Protein AF-A0A7X9C4T9-F1 (afdb_monomer_lite)

Foldseek 3Di:
DPDLPDDAQWWKWKWAQDPLLWIDIWIWGFHDDDPFWTWTDTDPDPDIDIDTPPDAQGMFMFTDPPDQKDGPCRAVVHDIDSQNARAIERDDLVVVLVCSVPGRSRPSHDRLQRYWYCDPDNVQTDRSCLVDDDPRPVSVVNVVVVD

Sequence (147 aa):
MSVIDIQPKDKLTIFSINGIAATSKDEITVEKIEESRIIFKRGRKRALYSMPFPFTNDRLVFKGHNIILKTDFEHFGNTFCGNACYNLGGLPASEMRIFIDTKNINKNFDKYAHILCMTNDIDKPEILYPELTSHHAVIDRIKRREY

Secondary structure (DSSP, 8-state):
-------TT-EEEEEEE-TTS-EEEEEEEEEEEETTEEEEEETT---EEEEESSPPTT-EEEESSS-S-EEHHHHHSS----SSSEEEESS-HHHHHHHHHHH---TT---GGGEEE--SSTT-PEES-TTS----HHHHHHHTT--

pLDDT: mean 91.8, std 9.45, range [40.19, 98.12]

Radius of gyration: 15.61 Å; chains: 1; bounding box: 33×34×42 Å

Structure (mmCIF, N/CA/C/O backbone):
data_AF-A0A7X9C4T9-F1
#
_entry.id   AF-A0A7X9C4T9-F1
#
loop_
_atom_site.group_PDB
_atom_site.id
_atom_site.type_symbol
_atom_site.label_atom_id
_atom_site.label_alt_id
_atom_site.label_comp_id
_atom_site.label_asym_id
_atom_site.label_entity_id
_atom_site.label_seq_id
_atom_site.pdbx_PDB_ins_code
_atom_site.Cartn_x
_atom_site.Cartn_y
_atom_site.Cartn_z
_atom_site.occupancy
_atom_site.B_iso_or_equiv
_atom_site.auth_seq_id
_atom_site.auth_comp_id
_atom_site.auth_asym_id
_atom_site.auth_atom_id
_atom_site.pdbx_PDB_model_num
ATOM 1 N N . MET A 1 1 ? -7.783 -18.801 11.214 1.00 40.19 1 MET A N 1
ATOM 2 C CA . MET A 1 1 ? -7.888 -17.346 10.974 1.00 40.19 1 MET A CA 1
ATOM 3 C C . MET A 1 1 ? -6.757 -16.680 11.736 1.00 40.19 1 MET A C 1
ATOM 5 O O . MET A 1 1 ? -6.784 -16.703 12.959 1.00 40.19 1 MET A O 1
ATOM 9 N N . SER A 1 2 ? -5.714 -16.199 11.057 1.00 42.28 2 SER A N 1
ATOM 10 C CA . SER A 1 2 ? -4.655 -15.439 11.729 1.00 42.28 2 SER A CA 1
ATOM 11 C C . SER A 1 2 ? -5.239 -14.098 12.165 1.00 42.28 2 SER A C 1
ATOM 13 O O . SER A 1 2 ? -5.610 -13.285 11.319 1.00 42.28 2 SER A O 1
ATOM 15 N N . VAL A 1 3 ? -5.377 -13.900 13.472 1.00 54.62 3 VAL A N 1
ATOM 16 C CA . VAL A 1 3 ? -5.882 -12.655 14.051 1.00 54.62 3 VAL A CA 1
ATOM 17 C C . VAL A 1 3 ? -4.857 -11.566 13.750 1.00 54.62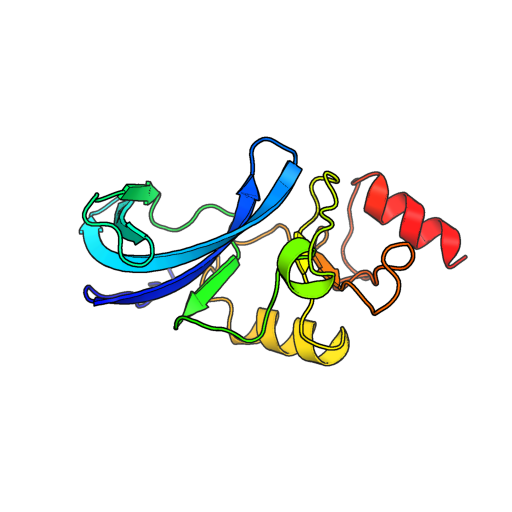 3 VAL A C 1
ATOM 19 O O . VAL A 1 3 ? -3.718 -11.639 14.207 1.00 54.62 3 VAL A O 1
ATOM 22 N N . 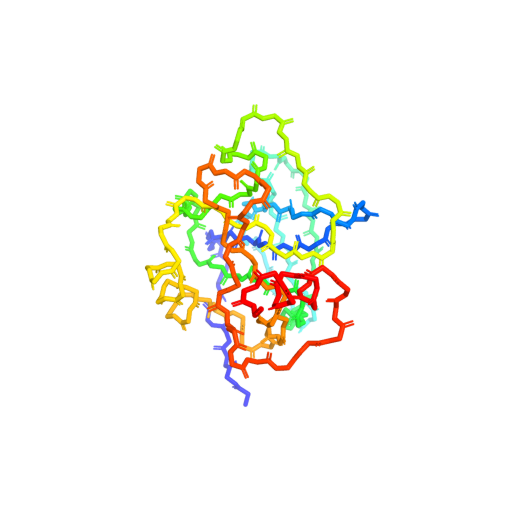ILE A 1 4 ? -5.231 -10.585 12.928 1.00 70.44 4 ILE A N 1
ATOM 23 C CA . ILE A 1 4 ? -4.430 -9.371 12.778 1.00 70.44 4 ILE A CA 1
ATOM 24 C C . ILE A 1 4 ? -4.547 -8.637 14.119 1.00 70.44 4 ILE A C 1
ATOM 26 O O . ILE A 1 4 ? -5.622 -8.139 14.446 1.00 70.44 4 ILE A O 1
ATOM 30 N N . ASP A 1 5 ? -3.469 -8.622 14.906 1.00 82.69 5 ASP A N 1
ATOM 31 C CA . ASP A 1 5 ? -3.424 -7.962 16.216 1.00 82.69 5 ASP A CA 1
ATOM 32 C C . ASP A 1 5 ? -3.428 -6.440 16.028 1.00 82.69 5 ASP A C 1
ATOM 34 O O . ASP A 1 5 ? -2.387 -5.797 15.872 1.00 82.69 5 ASP A O 1
ATOM 38 N N . ILE A 1 6 ? -4.627 -5.870 15.937 1.00 90.44 6 ILE A N 1
ATOM 39 C CA . ILE A 1 6 ? -4.888 -4.432 15.923 1.00 90.44 6 ILE A CA 1
ATOM 40 C C . ILE A 1 6 ? -5.781 -4.119 17.110 1.00 90.44 6 ILE A C 1
ATOM 42 O O . ILE A 1 6 ? -6.719 -4.855 17.409 1.00 90.44 6 ILE A O 1
ATOM 46 N N . GLN A 1 7 ? -5.494 -3.004 17.764 1.00 93.56 7 GLN A N 1
ATOM 47 C CA . GLN A 1 7 ? -6.194 -2.530 18.943 1.00 93.56 7 GLN A CA 1
ATOM 48 C C . GLN A 1 7 ? -6.576 -1.054 18.772 1.00 93.56 7 GLN A C 1
ATOM 50 O O . GLN A 1 7 ? -5.949 -0.320 17.999 1.00 93.56 7 GLN A O 1
ATOM 55 N N . PRO A 1 8 ? -7.609 -0.571 19.482 1.00 94.88 8 PRO A N 1
ATOM 56 C CA . PRO A 1 8 ? -7.868 0.858 19.583 1.00 94.88 8 PRO A CA 1
ATOM 57 C C . PRO A 1 8 ? -6.606 1.635 19.985 1.00 94.88 8 PRO A C 1
ATOM 59 O O . PRO A 1 8 ? -5.828 1.186 20.821 1.00 94.88 8 PRO A O 1
ATOM 62 N N . LYS A 1 9 ? -6.450 2.834 19.422 1.00 94.81 9 LYS A N 1
ATOM 63 C CA . LYS A 1 9 ? -5.284 3.734 19.501 1.00 94.81 9 LYS A CA 1
ATOM 64 C C . LYS A 1 9 ? -4.063 3.311 18.686 1.00 94.81 9 LYS A C 1
ATOM 66 O O . LYS A 1 9 ? -3.119 4.102 18.604 1.00 94.81 9 LYS A O 1
ATOM 71 N N . ASP A 1 10 ? -4.084 2.150 18.035 1.00 96.12 10 ASP A N 1
ATOM 72 C CA . ASP A 1 10 ? -3.022 1.796 17.102 1.00 96.12 10 ASP A CA 1
ATOM 73 C C . ASP A 1 10 ? -2.919 2.804 15.964 1.00 96.12 10 ASP A C 1
ATOM 75 O O . ASP A 1 10 ? -3.913 3.267 15.397 1.00 96.12 10 ASP A O 1
ATOM 79 N N . LYS A 1 11 ? -1.676 3.106 15.604 1.00 97.19 11 LYS A N 1
ATOM 80 C CA . LYS A 1 11 ? -1.328 3.893 14.427 1.00 97.19 11 LYS A CA 1
ATOM 81 C C . LYS A 1 11 ? -1.026 2.944 13.286 1.00 97.19 11 LYS A C 1
ATOM 83 O O . LYS A 1 11 ? -0.243 2.014 13.477 1.00 97.19 11 LYS A O 1
ATOM 88 N N . LEU A 1 12 ? -1.621 3.185 12.125 1.00 97.25 12 LEU A N 1
ATOM 89 C CA . LEU A 1 12 ? -1.393 2.394 10.923 1.00 97.25 12 LEU A CA 1
ATOM 90 C C . LEU A 1 12 ? -1.086 3.309 9.735 1.00 97.25 12 LEU A C 1
ATOM 92 O O . LEU A 1 12 ? -1.677 4.386 9.612 1.00 97.25 12 LEU A O 1
ATOM 96 N N . THR A 1 13 ? -0.222 2.841 8.840 1.00 97.69 13 THR A N 1
ATOM 97 C CA . THR A 1 13 ? -0.048 3.397 7.496 1.00 97.69 13 THR A CA 1
ATOM 98 C C . THR A 1 13 ? -0.570 2.393 6.478 1.00 97.69 13 THR A C 1
ATOM 100 O O . THR A 1 13 ? -0.225 1.212 6.526 1.00 97.69 13 THR A O 1
ATOM 103 N N . ILE A 1 14 ? -1.406 2.864 5.557 1.00 97.19 14 ILE A N 1
ATOM 104 C CA . ILE A 1 14 ? -2.082 2.045 4.554 1.00 97.19 14 ILE A CA 1
ATOM 105 C C . ILE A 1 14 ? -1.718 2.555 3.166 1.00 97.19 14 ILE A C 1
ATOM 107 O O . ILE A 1 14 ? -1.863 3.748 2.903 1.00 97.19 14 ILE A O 1
ATOM 111 N N . PHE A 1 15 ? -1.292 1.651 2.283 1.00 98.06 15 PHE A N 1
ATOM 112 C CA . PHE A 1 15 ? -1.180 1.928 0.852 1.00 98.06 15 PHE A CA 1
ATOM 113 C C . PHE A 1 15 ? -2.266 1.192 0.078 1.00 98.06 15 PHE A C 1
ATOM 115 O O . PHE A 1 15 ? -2.526 0.011 0.314 1.00 98.06 15 PHE A O 1
ATOM 122 N N . SER A 1 16 ? -2.876 1.894 -0.869 1.00 97.19 16 SER A N 1
ATOM 123 C CA . SER A 1 16 ? -3.927 1.385 -1.754 1.00 97.19 16 SER A CA 1
ATOM 124 C C . SER A 1 16 ? -3.849 2.070 -3.114 1.00 97.19 16 SER A C 1
ATOM 126 O O . SER A 1 16 ? -3.187 3.098 -3.252 1.00 97.19 16 SER A O 1
ATOM 128 N N . ILE A 1 17 ? -4.566 1.536 -4.101 1.00 96.88 17 ILE A N 1
ATOM 129 C CA . ILE A 1 17 ? -4.801 2.224 -5.373 1.00 96.88 17 ILE A CA 1
ATOM 130 C C . ILE A 1 17 ? -6.109 3.009 -5.270 1.00 96.88 17 ILE A C 1
ATOM 132 O O . ILE A 1 17 ? -7.133 2.472 -4.851 1.00 96.88 17 ILE A O 1
ATOM 136 N N . ASN A 1 18 ? -6.072 4.297 -5.601 1.00 93.75 18 ASN A N 1
ATOM 137 C CA . ASN A 1 18 ? -7.237 5.177 -5.529 1.00 93.75 18 ASN A CA 1
ATOM 138 C C . ASN A 1 18 ? -8.040 5.197 -6.849 1.00 93.75 18 ASN A C 1
ATOM 140 O O . ASN A 1 18 ? -7.685 4.551 -7.834 1.00 93.75 18 ASN A O 1
ATOM 144 N N . GLY A 1 19 ? -9.124 5.982 -6.888 1.00 91.69 19 GLY A N 1
ATOM 145 C CA . GLY A 1 19 ? -10.026 6.068 -8.046 1.00 91.69 19 GLY A CA 1
ATOM 146 C C . GLY A 1 19 ? -9.415 6.628 -9.339 1.00 91.69 19 GLY A C 1
ATOM 147 O O . GLY A 1 19 ? -10.046 6.517 -10.383 1.00 91.69 19 GLY A O 1
ATOM 148 N N . ILE A 1 20 ? -8.205 7.199 -9.294 1.00 92.69 20 ILE A N 1
ATOM 149 C CA . ILE A 1 20 ? -7.458 7.655 -10.481 1.00 92.69 20 ILE A CA 1
ATOM 150 C C . ILE A 1 20 ? -6.296 6.712 -10.828 1.00 92.69 20 ILE A C 1
ATOM 152 O O . ILE A 1 20 ? -5.350 7.112 -11.501 1.00 92.69 20 ILE A O 1
ATOM 156 N N . ALA A 1 21 ? -6.355 5.466 -10.346 1.00 94.69 21 ALA A N 1
ATOM 157 C CA . ALA A 1 21 ? -5.341 4.440 -10.566 1.00 94.69 21 ALA A CA 1
ATOM 158 C C . ALA A 1 21 ? -3.935 4.821 -10.056 1.00 94.69 21 ALA A C 1
ATOM 160 O O . ALA A 1 21 ? -2.939 4.306 -10.562 1.00 94.69 21 ALA A O 1
ATOM 161 N N . ALA A 1 22 ? -3.848 5.705 -9.058 1.00 95.56 22 ALA A N 1
ATOM 162 C CA . ALA A 1 22 ? -2.594 6.130 -8.441 1.00 95.56 22 ALA A CA 1
ATOM 163 C C . ALA A 1 22 ? -2.435 5.535 -7.038 1.00 95.56 22 ALA A C 1
ATOM 165 O O . ALA A 1 22 ? -3.419 5.225 -6.356 1.00 95.56 22 ALA A O 1
ATOM 166 N N . THR A 1 23 ? -1.188 5.415 -6.586 1.00 97.25 23 THR A N 1
ATOM 167 C CA . THR A 1 23 ? -0.896 4.960 -5.224 1.00 97.25 23 THR A CA 1
ATOM 168 C C . THR A 1 23 ? -1.263 6.049 -4.221 1.00 97.25 23 THR A C 1
ATOM 170 O O . THR A 1 23 ? -0.817 7.188 -4.319 1.00 97.25 23 THR A O 1
ATOM 173 N N . SER A 1 24 ? -2.077 5.703 -3.230 1.00 95.88 24 SER A N 1
ATOM 174 C CA . SER A 1 24 ? -2.412 6.571 -2.105 1.00 95.88 24 SER A CA 1
ATOM 175 C C . SER A 1 24 ? -1.821 6.030 -0.814 1.00 95.88 24 SER A C 1
ATOM 177 O O . SER A 1 24 ? -1.838 4.819 -0.597 1.00 95.88 24 SER A O 1
ATOM 179 N N . LYS A 1 25 ? -1.388 6.935 0.065 1.00 96.44 25 LYS A N 1
ATOM 180 C CA . LYS A 1 25 ? -0.922 6.629 1.417 1.00 96.44 25 LYS A CA 1
ATOM 181 C C . LYS A 1 25 ? -1.816 7.300 2.450 1.00 96.44 25 LYS A C 1
ATOM 183 O O . LYS A 1 25 ? -2.027 8.512 2.407 1.00 96.44 25 LYS A O 1
ATOM 188 N N . ASP A 1 26 ? -2.299 6.503 3.394 1.00 95.31 26 ASP A N 1
ATOM 189 C CA . ASP A 1 26 ? -3.158 6.941 4.484 1.00 95.31 26 ASP A CA 1
ATOM 190 C C . ASP A 1 26 ? -2.546 6.621 5.837 1.00 95.31 26 ASP A C 1
ATOM 192 O O . ASP A 1 26 ? -2.286 5.468 6.162 1.00 95.31 26 ASP A O 1
ATOM 196 N N . GLU A 1 27 ? -2.378 7.653 6.658 1.00 96.25 27 GLU A N 1
ATOM 197 C CA . GLU A 1 27 ? -2.010 7.505 8.062 1.00 96.25 27 GLU A CA 1
ATOM 198 C C . GLU A 1 27 ? -3.250 7.631 8.936 1.00 96.25 27 GLU A C 1
ATOM 200 O O . GLU A 1 27 ? -3.930 8.669 8.957 1.00 96.25 27 GLU A O 1
ATOM 205 N N . ILE A 1 28 ? -3.553 6.548 9.647 1.00 96.38 28 ILE A N 1
ATOM 206 C CA . ILE A 1 28 ? -4.778 6.417 10.424 1.00 96.38 28 ILE A CA 1
ATOM 207 C C . ILE A 1 28 ? -4.490 6.062 11.876 1.00 96.38 28 ILE A C 1
ATOM 209 O O . ILE A 1 28 ? -3.515 5.376 12.183 1.00 96.38 28 ILE A O 1
ATOM 213 N N . THR A 1 29 ? -5.361 6.509 12.770 1.00 97.00 29 THR A N 1
ATOM 214 C CA . THR A 1 29 ? -5.395 6.053 14.162 1.00 97.00 29 THR A CA 1
ATOM 215 C C . THR A 1 29 ? -6.693 5.297 14.377 1.00 97.00 29 THR A C 1
ATOM 217 O O . THR A 1 29 ? -7.770 5.851 14.139 1.00 97.00 29 THR A O 1
ATOM 220 N N . VAL A 1 30 ? -6.596 4.041 14.806 1.00 96.31 30 VAL A N 1
ATOM 221 C CA . VAL A 1 30 ? -7.752 3.187 15.087 1.00 96.31 30 VAL A CA 1
ATOM 222 C C . VAL A 1 30 ? -8.477 3.734 16.309 1.00 96.31 30 VAL A C 1
ATOM 224 O O . VAL A 1 30 ? -7.884 3.916 17.365 1.00 96.31 30 VAL A O 1
ATOM 227 N N . GLU A 1 31 ? -9.769 3.996 16.183 1.00 96.19 31 GLU A N 1
ATOM 228 C CA . GLU A 1 31 ? -10.609 4.437 17.300 1.00 96.19 31 GLU A CA 1
ATOM 229 C C . GLU A 1 31 ? -11.394 3.264 17.874 1.00 96.19 31 GLU A C 1
ATOM 231 O O . GLU A 1 31 ? -11.504 3.118 19.089 1.00 96.19 31 GLU A O 1
ATOM 236 N N . LYS A 1 32 ? -11.926 2.409 16.996 1.00 94.75 32 LYS A N 1
ATOM 237 C CA . LYS A 1 32 ? -12.740 1.258 17.373 1.00 94.75 32 LYS A CA 1
ATOM 238 C C . LYS A 1 32 ? -12.623 0.162 16.320 1.00 94.75 32 LYS A C 1
ATOM 240 O O . LYS A 1 32 ? -12.476 0.452 15.134 1.00 94.75 32 LYS A O 1
ATOM 245 N N . ILE A 1 33 ? -12.731 -1.084 16.762 1.00 93.94 33 ILE A N 1
ATOM 246 C CA . ILE A 1 33 ? -12.823 -2.260 15.898 1.00 93.94 33 ILE A CA 1
ATOM 247 C C . ILE A 1 33 ? -14.211 -2.854 16.102 1.00 93.94 33 ILE A C 1
ATOM 249 O O . ILE A 1 33 ? -14.644 -3.059 17.236 1.00 93.94 33 ILE A O 1
ATOM 253 N N . GLU A 1 34 ? -14.919 -3.061 15.004 1.00 93.38 34 GLU A N 1
ATOM 254 C CA . GLU A 1 34 ? -16.205 -3.746 14.949 1.00 93.38 34 GLU A CA 1
ATOM 255 C C . GLU A 1 34 ? -16.043 -5.018 14.111 1.00 93.38 34 GLU A C 1
ATOM 257 O O . GLU A 1 34 ? -15.022 -5.208 13.451 1.00 93.38 34 GLU A O 1
ATOM 262 N N . GLU A 1 35 ? -17.049 -5.888 14.127 1.00 88.06 35 GLU A N 1
ATOM 263 C CA . GLU A 1 35 ? -16.973 -7.227 13.528 1.00 88.06 35 GLU A CA 1
ATOM 264 C C . GLU A 1 35 ? -16.546 -7.227 12.048 1.00 88.06 35 GLU A C 1
ATOM 266 O O . GLU A 1 35 ? -15.771 -8.084 11.639 1.00 88.06 35 GLU A O 1
ATOM 271 N N . SER A 1 36 ? -16.996 -6.241 11.263 1.00 92.56 36 SER A N 1
ATOM 272 C CA . SER A 1 36 ? -16.750 -6.159 9.814 1.00 92.56 36 SER A CA 1
ATOM 273 C C . SER A 1 36 ? -16.010 -4.897 9.357 1.00 92.56 36 SER A C 1
ATOM 275 O O . SER A 1 36 ? -15.846 -4.663 8.155 1.00 92.56 36 SER A O 1
ATOM 277 N N . ARG A 1 37 ? -15.588 -4.032 10.289 1.00 95.00 37 ARG A N 1
ATOM 278 C CA . ARG A 1 37 ? -14.949 -2.749 9.958 1.00 95.00 37 ARG A CA 1
ATOM 279 C C . ARG A 1 37 ? -14.098 -2.197 11.089 1.00 95.00 37 ARG A C 1
ATOM 281 O O . ARG A 1 37 ? -14.404 -2.376 12.263 1.00 95.00 37 ARG A O 1
ATOM 288 N N . ILE A 1 38 ? -13.087 -1.417 10.722 1.00 95.44 38 ILE A N 1
ATOM 289 C CA . ILE A 1 38 ? -12.409 -0.519 11.659 1.00 95.44 38 ILE A CA 1
ATOM 290 C C . ILE A 1 38 ? -12.948 0.901 11.501 1.00 95.44 38 ILE A C 1
ATOM 292 O O . ILE A 1 38 ? -13.179 1.368 10.384 1.00 95.44 38 ILE A O 1
ATOM 296 N N . ILE A 1 39 ? -13.123 1.590 12.625 1.00 96.44 39 ILE A N 1
ATOM 297 C CA . ILE A 1 39 ? -13.418 3.021 12.696 1.00 96.44 39 ILE A CA 1
ATOM 298 C C . ILE A 1 39 ? -12.129 3.744 13.070 1.00 96.44 39 ILE A C 1
ATOM 300 O O . ILE A 1 39 ? -11.443 3.345 14.013 1.00 96.44 39 ILE A O 1
ATOM 304 N N . PHE A 1 40 ? -11.787 4.804 12.346 1.00 96.50 40 PHE A N 1
ATOM 305 C CA . PHE A 1 40 ? -10.495 5.469 12.493 1.00 96.50 40 PHE A CA 1
ATOM 306 C C . PHE A 1 40 ? -10.559 6.973 12.220 1.00 96.50 40 PHE A C 1
ATOM 308 O O . PHE A 1 40 ? -11.464 7.476 11.550 1.00 96.50 40 PHE A O 1
ATOM 315 N N . LYS A 1 41 ? -9.544 7.691 12.704 1.00 95.88 41 LYS A N 1
ATOM 316 C CA . LYS A 1 41 ? -9.242 9.078 12.316 1.00 95.88 41 LYS A CA 1
ATOM 317 C C . LYS A 1 41 ? -8.118 9.088 11.291 1.00 95.88 41 LYS A C 1
ATOM 319 O O . LYS A 1 41 ? -7.178 8.309 11.412 1.00 95.88 41 LYS A O 1
ATOM 324 N N . ARG A 1 42 ? -8.189 9.991 10.311 1.00 91.88 42 ARG A N 1
ATOM 325 C CA . ARG A 1 42 ? -7.139 10.197 9.299 1.00 91.88 42 ARG A CA 1
ATOM 326 C C . ARG A 1 42 ? -6.365 11.479 9.603 1.00 91.88 42 ARG A C 1
ATOM 328 O O . ARG A 1 42 ? -6.951 12.568 9.621 1.00 91.88 42 ARG A O 1
ATOM 335 N N . GLY A 1 43 ? -5.059 11.360 9.836 1.00 81.00 43 GLY A N 1
ATOM 336 C CA . GLY A 1 43 ? -4.205 12.479 10.247 1.00 81.00 43 GLY A CA 1
ATOM 337 C C . GLY A 1 43 ? -4.744 13.224 11.479 1.00 81.00 43 GLY A C 1
ATOM 338 O O . GLY A 1 43 ? -5.137 12.614 12.470 1.00 81.00 43 GLY A O 1
ATOM 339 N N . ARG A 1 44 ? -4.792 14.563 11.415 1.00 78.44 44 ARG A N 1
ATOM 340 C CA . ARG A 1 44 ? -5.303 15.433 12.499 1.00 78.44 44 ARG A CA 1
ATOM 341 C C . ARG A 1 44 ? -6.801 15.763 12.389 1.00 78.44 44 ARG A C 1
ATOM 343 O O . ARG A 1 44 ? -7.293 16.631 13.109 1.00 78.44 44 ARG A O 1
ATOM 350 N N . LYS A 1 45 ? -7.535 15.138 11.460 1.00 81.06 45 LYS A N 1
ATOM 351 C CA . LYS A 1 45 ? -8.954 15.454 11.229 1.00 81.06 45 LYS A CA 1
ATOM 352 C C . LYS A 1 45 ? -9.825 14.903 12.365 1.00 81.06 45 LYS A C 1
ATOM 354 O O . LYS A 1 45 ? -9.580 13.814 12.871 1.00 81.06 45 LYS A O 1
ATOM 359 N N . ARG A 1 46 ? -10.877 15.649 12.730 1.00 81.38 46 ARG A N 1
ATOM 360 C CA . ARG A 1 46 ? -11.867 15.227 13.744 1.00 81.38 46 ARG A CA 1
ATOM 361 C C . ARG A 1 46 ? -12.853 14.178 13.227 1.00 81.38 46 ARG A C 1
ATOM 363 O O . ARG A 1 46 ? -13.399 13.427 14.025 1.00 81.38 46 ARG A O 1
ATOM 370 N N . ALA A 1 47 ? -13.092 14.155 11.916 1.00 91.81 47 ALA A N 1
ATOM 371 C CA . ALA A 1 47 ? -14.034 13.233 11.295 1.00 91.81 47 ALA A CA 1
ATOM 372 C C . ALA A 1 47 ? -13.588 11.774 11.468 1.00 91.81 47 ALA A C 1
ATOM 374 O O . ALA A 1 47 ? -12.405 11.456 11.308 1.00 91.81 47 ALA A O 1
ATOM 375 N N . LEU A 1 48 ? -14.561 10.913 11.764 1.00 93.81 48 LEU A N 1
ATOM 376 C CA . LEU A 1 48 ? -14.390 9.469 11.801 1.00 93.81 48 LEU A CA 1
ATOM 377 C C . LEU A 1 48 ? -14.691 8.882 10.426 1.00 93.81 48 LEU A C 1
ATOM 379 O O . LEU A 1 48 ? -15.656 9.267 9.769 1.00 93.81 48 LEU A O 1
ATOM 383 N N . TYR A 1 49 ? -13.861 7.934 10.024 1.00 95.31 49 TYR A N 1
ATOM 384 C CA . TYR A 1 49 ? -13.997 7.174 8.792 1.00 95.31 49 TYR A CA 1
ATOM 385 C C . TYR A 1 49 ? -14.084 5.691 9.133 1.00 95.31 49 TYR A C 1
ATOM 387 O O . TYR A 1 49 ? -13.750 5.277 10.245 1.00 95.31 49 TYR A O 1
ATOM 395 N N . SER A 1 50 ? -14.531 4.889 8.172 1.00 94.88 50 SER A N 1
ATOM 396 C CA . SER A 1 50 ? -14.580 3.440 8.324 1.00 94.88 50 SER A CA 1
ATOM 397 C C . SER A 1 50 ? -14.011 2.737 7.102 1.00 94.88 50 SER A C 1
ATOM 399 O O . SER A 1 50 ? -14.031 3.286 5.999 1.00 94.88 50 SER A O 1
ATOM 401 N N . MET A 1 51 ? -13.468 1.539 7.305 1.00 94.62 51 MET A N 1
ATOM 402 C CA . MET A 1 51 ? -13.067 0.648 6.218 1.00 94.62 51 MET A CA 1
ATOM 403 C C . MET A 1 51 ? -13.304 -0.817 6.597 1.00 94.62 51 MET A C 1
ATOM 405 O O . MET A 1 51 ? -13.320 -1.113 7.796 1.00 94.62 51 MET A O 1
ATOM 409 N N . PRO A 1 52 ? -13.461 -1.718 5.609 1.00 94.50 52 PRO A N 1
ATOM 410 C CA . PRO A 1 52 ? -13.671 -3.140 5.863 1.00 94.50 52 PRO A CA 1
ATOM 411 C C . PRO A 1 52 ? -12.575 -3.761 6.735 1.00 94.50 52 PRO A C 1
ATOM 413 O O . PRO A 1 52 ? -11.393 -3.430 6.591 1.00 94.50 52 PRO A O 1
ATOM 416 N N . PHE A 1 53 ? -12.986 -4.660 7.628 1.00 91.75 53 PHE A N 1
ATOM 417 C CA . PHE A 1 53 ? -12.109 -5.469 8.466 1.00 91.75 53 PHE A CA 1
ATOM 418 C C . PHE A 1 53 ? -12.633 -6.916 8.526 1.00 91.75 53 PHE A C 1
ATOM 420 O O . PHE A 1 53 ? -13.818 -7.088 8.800 1.00 91.75 53 PHE A O 1
ATOM 427 N N . PRO A 1 54 ? -11.804 -7.952 8.289 1.00 92.38 54 PRO A N 1
ATOM 428 C CA . PRO A 1 54 ? -10.391 -7.901 7.898 1.00 92.38 54 PRO A CA 1
ATOM 429 C C . PRO A 1 54 ? -10.138 -7.082 6.626 1.00 92.38 54 PRO A C 1
ATOM 431 O O . PRO A 1 54 ? -11.045 -6.877 5.821 1.00 92.38 54 PRO A O 1
ATOM 434 N N . PHE A 1 55 ? -8.917 -6.565 6.464 1.00 93.38 55 PHE A N 1
ATOM 435 C CA . PHE A 1 55 ? -8.592 -5.740 5.301 1.00 93.38 55 PHE A CA 1
ATOM 436 C C . PHE A 1 55 ? -8.777 -6.522 3.998 1.00 93.38 55 PHE A C 1
ATOM 438 O O . PHE A 1 55 ? -8.509 -7.726 3.926 1.00 93.38 55 PHE A O 1
ATOM 445 N N . THR A 1 56 ? -9.204 -5.806 2.964 1.00 94.06 56 THR A N 1
ATOM 446 C CA . THR A 1 56 ? -9.297 -6.308 1.594 1.00 94.06 56 THR A CA 1
ATOM 447 C C . THR A 1 56 ? -7.910 -6.640 1.031 1.00 94.06 56 THR A C 1
ATOM 449 O O . THR A 1 56 ? -6.882 -6.188 1.543 1.00 94.06 56 THR A O 1
ATOM 452 N N . ASN A 1 57 ? -7.866 -7.459 -0.021 1.00 94.75 57 ASN A N 1
ATOM 453 C CA . ASN A 1 57 ? -6.625 -7.967 -0.623 1.00 94.75 57 ASN A CA 1
ATOM 454 C C . ASN A 1 57 ? -5.808 -6.923 -1.407 1.00 94.75 57 ASN A C 1
ATOM 456 O O . ASN A 1 57 ? -4.721 -7.219 -1.894 1.00 94.75 57 ASN A O 1
ATOM 460 N N . ASP A 1 58 ? -6.304 -5.695 -1.503 1.00 95.25 58 ASP A N 1
ATOM 461 C CA . ASP A 1 58 ? -5.749 -4.576 -2.264 1.00 95.25 58 ASP A CA 1
ATOM 462 C C . ASP A 1 58 ? -5.100 -3.499 -1.370 1.00 95.25 58 ASP A C 1
ATOM 464 O O . ASP A 1 58 ? -4.862 -2.368 -1.807 1.00 95.25 58 ASP A O 1
ATOM 468 N N . ARG A 1 59 ? -4.811 -3.818 -0.104 1.00 96.25 59 ARG A N 1
ATOM 469 C CA . ARG A 1 59 ? -4.216 -2.866 0.846 1.00 96.25 59 ARG A CA 1
ATOM 470 C C . ARG A 1 59 ? -2.946 -3.408 1.473 1.00 96.25 59 ARG A C 1
ATOM 472 O O . ARG A 1 59 ? -2.990 -4.416 2.173 1.00 96.25 59 ARG A O 1
ATOM 479 N N . LEU A 1 60 ? -1.837 -2.698 1.311 1.00 97.88 60 LEU A N 1
ATOM 480 C CA . LEU A 1 60 ? -0.685 -2.892 2.188 1.00 97.88 60 LEU A CA 1
ATOM 481 C C . LEU A 1 60 ? -0.951 -2.147 3.491 1.00 97.88 60 LEU A C 1
ATOM 483 O O . LEU A 1 60 ? -1.358 -0.985 3.464 1.00 97.88 60 LEU A O 1
ATOM 487 N N . VAL A 1 61 ? -0.729 -2.803 4.626 1.00 97.69 61 VAL A N 1
ATOM 488 C CA . VAL A 1 61 ? -0.996 -2.222 5.945 1.00 97.69 61 VAL A CA 1
ATOM 489 C C . VAL A 1 61 ? 0.219 -2.422 6.832 1.00 97.69 61 VAL A C 1
ATOM 491 O O . VAL A 1 61 ? 0.704 -3.538 6.992 1.00 97.69 61 VAL A O 1
ATOM 494 N N . PHE A 1 62 ? 0.686 -1.344 7.450 1.00 97.75 62 PHE A N 1
ATOM 495 C CA . PHE A 1 62 ? 1.857 -1.332 8.319 1.00 97.75 62 PHE A CA 1
ATOM 496 C C . PHE A 1 62 ? 1.515 -0.693 9.664 1.00 97.75 62 PHE A C 1
ATOM 498 O O . PHE A 1 62 ? 0.694 0.222 9.732 1.00 97.75 62 PHE A O 1
ATOM 505 N N . LYS A 1 63 ? 2.159 -1.156 10.739 1.00 96.50 63 LYS A N 1
ATOM 506 C CA . LYS A 1 63 ? 2.084 -0.511 12.059 1.00 96.50 63 LYS A CA 1
ATOM 507 C C . LYS A 1 63 ? 2.936 0.759 12.077 1.00 96.50 63 LYS A C 1
ATOM 509 O O . LYS A 1 63 ? 4.051 0.770 11.563 1.00 96.50 63 LYS A O 1
ATOM 51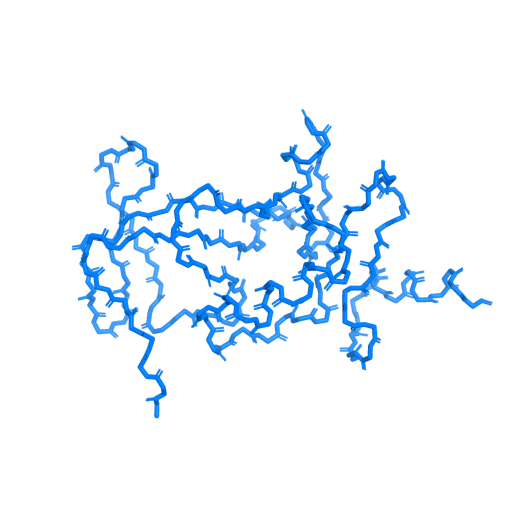4 N N . GLY A 1 64 ? 2.432 1.787 12.752 1.00 95.88 64 GLY A N 1
ATOM 515 C CA . GLY A 1 64 ? 3.068 3.093 12.896 1.00 95.88 64 GLY A CA 1
ATOM 516 C C . GLY A 1 64 ? 2.560 4.137 11.901 1.00 95.88 64 GLY A C 1
ATOM 517 O O . GLY A 1 64 ? 1.851 3.827 10.952 1.00 95.88 64 GLY A O 1
ATOM 518 N N . HIS A 1 65 ? 2.918 5.391 12.170 1.00 95.25 65 HIS A N 1
ATOM 519 C CA . HIS A 1 65 ? 2.892 6.494 11.200 1.00 95.25 65 HIS A CA 1
ATOM 520 C C . HIS A 1 65 ? 4.329 6.786 10.765 1.00 95.25 65 HIS A C 1
ATOM 522 O O . HIS A 1 65 ? 5.266 6.334 11.423 1.00 95.25 65 HIS A O 1
ATOM 528 N N . ASN A 1 66 ? 4.504 7.585 9.716 1.00 92.25 66 ASN A N 1
ATOM 529 C CA . ASN A 1 66 ? 5.792 7.991 9.159 1.00 92.25 66 ASN A CA 1
ATOM 530 C C . ASN A 1 66 ? 6.691 6.800 8.806 1.00 92.25 66 ASN A C 1
ATOM 532 O O . ASN A 1 66 ? 7.900 6.834 9.036 1.00 92.25 66 ASN A O 1
ATOM 536 N N . ILE A 1 67 ? 6.103 5.725 8.274 1.00 96.00 67 ILE A N 1
ATOM 537 C CA . ILE A 1 67 ? 6.912 4.614 7.775 1.00 96.00 67 ILE A CA 1
ATOM 538 C C . ILE A 1 67 ? 7.761 5.079 6.587 1.00 96.00 67 ILE A C 1
ATOM 540 O O . ILE A 1 67 ? 7.390 6.008 5.867 1.00 96.00 67 ILE A O 1
ATOM 544 N N . ILE A 1 68 ? 8.895 4.409 6.389 1.00 96.38 68 ILE A N 1
ATOM 545 C CA . ILE A 1 68 ? 9.924 4.809 5.422 1.00 96.38 68 ILE A CA 1
ATOM 546 C C . ILE A 1 68 ? 9.453 4.767 3.960 1.00 96.38 68 ILE A C 1
ATOM 548 O O . ILE A 1 68 ? 9.966 5.517 3.132 1.00 96.38 68 ILE A O 1
ATOM 552 N N . LEU A 1 69 ? 8.451 3.935 3.652 1.00 97.50 69 LEU A N 1
ATOM 553 C CA . LEU A 1 69 ? 7.870 3.858 2.316 1.00 97.50 69 LEU A CA 1
ATOM 554 C C . LEU A 1 69 ? 7.134 5.151 1.948 1.00 97.50 69 LEU A C 1
ATOM 556 O O . LEU A 1 69 ? 6.393 5.750 2.742 1.00 97.50 69 LEU A O 1
ATOM 560 N N . LYS A 1 70 ? 7.312 5.543 0.694 1.00 96.88 70 LYS A N 1
ATOM 561 C CA . LYS A 1 70 ? 6.720 6.730 0.084 1.00 96.88 70 LYS A CA 1
ATOM 562 C C . LYS A 1 70 ? 5.858 6.329 -1.104 1.00 96.88 70 LYS A C 1
ATOM 564 O O . LYS A 1 70 ? 6.125 5.326 -1.753 1.00 96.88 70 LYS A O 1
ATOM 569 N N . THR A 1 71 ? 4.845 7.126 -1.398 1.00 96.50 71 THR A N 1
ATOM 570 C CA . THR A 1 71 ? 4.233 7.162 -2.733 1.00 96.50 71 THR A CA 1
ATOM 571 C C . THR A 1 71 ? 5.218 7.750 -3.743 1.00 96.50 71 THR A C 1
ATOM 573 O O . THR A 1 71 ? 6.151 8.461 -3.367 1.00 96.50 71 THR A O 1
ATOM 576 N N . ASP A 1 72 ? 4.999 7.496 -5.027 1.00 92.75 72 ASP A N 1
ATOM 577 C CA . ASP A 1 72 ? 5.663 8.209 -6.123 1.00 92.75 72 ASP A CA 1
ATOM 578 C C . ASP A 1 72 ? 5.566 9.739 -5.980 1.00 92.75 72 ASP A C 1
ATOM 580 O O . ASP A 1 72 ? 6.575 10.431 -6.125 1.00 92.75 72 ASP A O 1
ATOM 584 N N . PHE A 1 73 ? 4.404 10.262 -5.579 1.00 93.44 73 PHE A N 1
ATOM 585 C CA . PHE A 1 73 ? 4.216 11.692 -5.326 1.00 93.44 73 PHE A CA 1
ATOM 586 C C . PHE A 1 73 ? 5.141 12.223 -4.224 1.00 93.44 73 PHE A C 1
ATOM 588 O O . PHE A 1 73 ? 5.789 13.251 -4.402 1.00 93.44 73 PHE A O 1
ATOM 595 N N . GLU A 1 74 ? 5.241 11.521 -3.093 1.00 94.25 74 GLU A N 1
ATOM 596 C CA . GLU A 1 74 ? 6.155 11.883 -1.998 1.00 94.25 74 GLU A CA 1
ATOM 597 C C . GLU A 1 74 ? 7.636 11.689 -2.367 1.00 94.25 74 GLU A C 1
ATOM 599 O O . GLU A 1 74 ? 8.501 12.377 -1.823 1.00 94.25 74 GLU A O 1
ATOM 604 N N . HIS A 1 75 ? 7.946 10.722 -3.234 1.00 93.88 75 HIS A N 1
ATOM 605 C CA . HIS A 1 75 ? 9.315 10.383 -3.629 1.00 93.88 75 HIS A CA 1
ATOM 606 C C . HIS A 1 75 ? 9.880 11.369 -4.657 1.00 93.88 75 HIS A C 1
ATOM 608 O O . HIS A 1 75 ? 11.000 11.841 -4.485 1.00 93.88 75 HIS A O 1
ATOM 614 N N . PHE A 1 76 ? 9.091 11.738 -5.670 1.00 91.69 76 PHE A N 1
ATOM 615 C CA . PHE A 1 76 ? 9.494 12.679 -6.725 1.00 91.69 76 PHE A CA 1
ATOM 616 C C . PHE A 1 76 ? 9.051 14.126 -6.474 1.00 91.69 76 PHE A C 1
ATOM 618 O O . PHE A 1 76 ? 9.468 15.036 -7.186 1.00 91.69 76 PHE A O 1
ATOM 625 N N . GLY A 1 77 ? 8.210 14.362 -5.467 1.00 84.88 77 GLY A N 1
ATOM 626 C CA . GLY A 1 77 ? 7.892 15.696 -4.966 1.00 84.88 77 GLY A CA 1
ATOM 627 C C . GLY A 1 77 ? 6.852 16.490 -5.756 1.00 84.88 77 GLY A C 1
ATOM 628 O O . GLY A 1 77 ? 6.644 17.638 -5.385 1.00 84.88 77 GLY A O 1
ATOM 629 N N . ASN A 1 78 ? 6.231 15.931 -6.808 1.00 82.50 78 ASN A N 1
ATOM 630 C CA . ASN A 1 78 ? 5.009 16.448 -7.469 1.00 82.50 78 ASN A CA 1
ATOM 631 C C . ASN A 1 78 ? 4.481 15.561 -8.624 1.00 82.50 78 ASN A C 1
ATOM 633 O O . ASN A 1 78 ? 3.639 16.005 -9.406 1.00 82.50 78 ASN A O 1
ATOM 637 N N . THR A 1 79 ? 4.941 14.313 -8.751 1.00 85.00 79 THR A N 1
ATOM 638 C CA . THR A 1 79 ? 4.585 13.437 -9.881 1.00 85.00 79 THR A CA 1
ATOM 639 C C . THR A 1 79 ? 3.934 12.159 -9.385 1.00 85.00 79 THR A C 1
ATOM 641 O O . THR A 1 79 ? 4.453 11.529 -8.472 1.00 85.00 79 THR A O 1
ATOM 644 N N . PHE A 1 80 ? 2.824 11.755 -9.999 1.00 86.81 80 PHE A N 1
ATOM 645 C CA . PHE A 1 80 ? 2.187 10.468 -9.732 1.00 86.81 80 PHE A CA 1
ATOM 646 C C . PHE A 1 80 ? 1.960 9.695 -11.033 1.00 86.81 80 PHE A C 1
ATOM 648 O O . PHE A 1 80 ? 1.668 10.274 -12.081 1.00 86.81 80 PHE A O 1
ATOM 655 N N . CYS A 1 81 ? 2.061 8.375 -10.956 1.00 89.75 81 CYS A N 1
ATOM 656 C CA . CYS A 1 81 ? 1.811 7.445 -12.042 1.00 89.75 81 CYS A CA 1
ATOM 657 C C . CYS A 1 81 ? 0.414 6.827 -11.868 1.00 89.75 81 CYS A C 1
ATOM 659 O O . CYS A 1 81 ? 0.180 5.999 -10.989 1.00 89.75 81 CYS A O 1
ATOM 661 N N . GLY A 1 82 ? -0.527 7.217 -12.733 1.00 91.44 82 GLY A N 1
ATOM 662 C CA . GLY A 1 82 ? -1.880 6.646 -12.807 1.00 91.44 82 GLY A CA 1
ATOM 663 C C . GLY A 1 82 ? -1.907 5.326 -13.580 1.00 91.44 82 GLY A C 1
ATOM 664 O O . GLY A 1 82 ? -2.507 5.244 -14.648 1.00 91.44 82 GLY A O 1
ATOM 665 N N . ASN A 1 83 ? -1.183 4.320 -13.095 1.00 93.81 83 ASN A N 1
ATOM 666 C CA . ASN A 1 83 ? -0.889 3.089 -13.831 1.00 93.81 83 ASN A CA 1
ATOM 667 C C . ASN A 1 83 ? -1.448 1.821 -13.157 1.00 93.81 83 ASN A C 1
ATOM 669 O O . ASN A 1 83 ? -1.068 0.725 -13.550 1.00 93.81 83 ASN A O 1
ATOM 673 N N . ALA A 1 84 ? -2.303 1.970 -12.139 1.00 94.88 84 ALA A N 1
ATOM 674 C CA . ALA A 1 84 ? -2.903 0.890 -11.346 1.00 94.88 84 ALA A CA 1
ATOM 675 C C . ALA A 1 84 ? -1.897 -0.073 -10.674 1.00 94.88 84 ALA A C 1
ATOM 677 O O . ALA A 1 84 ? -2.273 -1.161 -10.234 1.00 94.88 84 ALA A O 1
ATOM 678 N N . CYS A 1 85 ? -0.636 0.345 -10.546 1.00 96.75 85 CYS A N 1
ATOM 679 C CA . CYS A 1 85 ? 0.405 -0.336 -9.783 1.00 96.75 85 CYS A CA 1
ATOM 680 C C . CYS A 1 85 ? 0.677 0.411 -8.469 1.00 96.75 85 CYS A C 1
ATOM 682 O O . CYS A 1 85 ? 0.434 1.616 -8.354 1.00 96.75 85 CYS A O 1
ATOM 684 N N . TYR A 1 86 ? 1.200 -0.305 -7.472 1.00 97.56 86 TYR A N 1
ATOM 685 C CA . TYR A 1 86 ? 1.704 0.308 -6.244 1.00 97.56 86 TYR A CA 1
ATOM 686 C C . TYR A 1 86 ? 3.093 0.872 -6.539 1.00 97.56 86 TYR A C 1
ATOM 688 O O . TYR A 1 86 ? 4.080 0.145 -6.470 1.00 97.56 86 TYR A O 1
ATOM 696 N N . ASN A 1 87 ? 3.156 2.150 -6.898 1.00 97.12 87 ASN A N 1
ATOM 697 C CA . ASN A 1 87 ? 4.384 2.888 -7.169 1.00 97.12 87 ASN A CA 1
ATOM 698 C C . ASN A 1 87 ? 4.949 3.377 -5.831 1.00 97.12 87 ASN A C 1
ATOM 700 O O . ASN A 1 87 ? 4.520 4.403 -5.292 1.00 97.12 87 ASN A O 1
ATOM 704 N N . LEU A 1 88 ? 5.862 2.594 -5.261 1.00 97.81 88 LEU A N 1
ATOM 705 C CA . LEU A 1 88 ? 6.429 2.827 -3.936 1.00 97.81 88 LEU A CA 1
ATOM 706 C C . LEU A 1 88 ? 7.875 3.297 -4.049 1.00 97.81 88 LEU A C 1
ATOM 708 O O . LEU A 1 88 ? 8.646 2.739 -4.814 1.00 97.81 88 LEU A O 1
ATOM 712 N N . GLY A 1 89 ? 8.257 4.297 -3.265 1.00 96.25 89 GLY A N 1
ATOM 713 C CA . GLY A 1 89 ? 9.631 4.783 -3.139 1.00 96.25 89 GLY A CA 1
ATOM 714 C C . GLY A 1 89 ? 10.113 4.775 -1.688 1.00 96.25 89 GLY A C 1
ATOM 715 O O . GLY A 1 89 ? 9.461 4.235 -0.790 1.00 96.25 89 GLY A O 1
ATOM 716 N N . GLY A 1 90 ? 11.250 5.426 -1.444 1.00 95.06 90 GLY A N 1
ATOM 717 C CA . GLY A 1 90 ? 11.830 5.606 -0.105 1.00 95.06 90 GLY A CA 1
ATOM 718 C C . GLY A 1 90 ? 12.809 4.521 0.359 1.00 95.06 90 GLY A C 1
ATOM 719 O O . GLY A 1 90 ? 13.503 4.747 1.346 1.00 95.06 90 GLY A O 1
ATOM 720 N N . LEU A 1 91 ? 12.914 3.395 -0.352 1.00 96.00 91 LEU A N 1
ATOM 721 C CA . LEU A 1 91 ? 13.899 2.333 -0.117 1.00 96.00 91 LEU A CA 1
ATOM 722 C C . LEU A 1 91 ? 14.410 1.769 -1.454 1.00 96.00 91 LEU A C 1
ATOM 724 O O . LEU A 1 91 ? 13.649 1.777 -2.423 1.00 96.00 91 LEU A O 1
ATOM 728 N N . PRO A 1 92 ? 15.642 1.229 -1.513 1.00 95.50 92 PRO A N 1
ATOM 729 C CA . PRO A 1 92 ? 16.074 0.358 -2.609 1.00 95.50 92 PRO A CA 1
ATOM 730 C C . PRO A 1 92 ? 15.185 -0.892 -2.726 1.00 95.50 92 PRO A C 1
ATOM 732 O O . PRO A 1 92 ? 14.644 -1.356 -1.721 1.00 95.50 92 PRO A O 1
ATOM 735 N N . ALA A 1 93 ? 15.073 -1.485 -3.919 1.00 95.75 93 ALA A N 1
ATOM 736 C CA . ALA A 1 93 ? 14.154 -2.603 -4.172 1.00 95.75 93 ALA A CA 1
ATOM 737 C C . ALA A 1 93 ? 14.392 -3.819 -3.254 1.00 95.75 93 ALA A C 1
ATOM 739 O O . ALA A 1 93 ? 13.444 -4.379 -2.703 1.00 95.75 93 ALA A O 1
ATOM 740 N N . SER A 1 94 ? 15.651 -4.199 -3.014 1.00 95.25 94 SER A N 1
ATOM 741 C CA . SER A 1 94 ? 15.9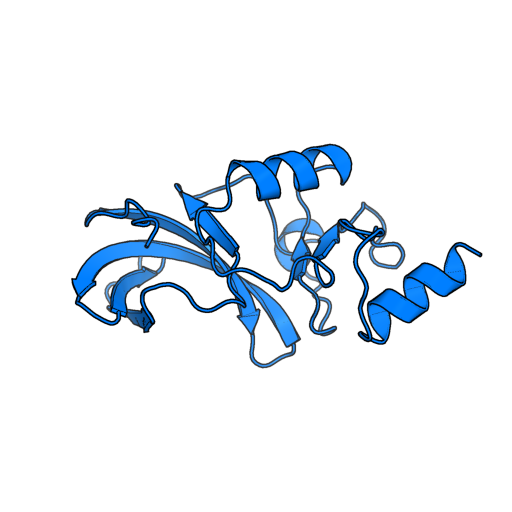93 -5.315 -2.120 1.00 95.25 94 SER A CA 1
ATOM 742 C C . SER A 1 94 ? 15.509 -5.085 -0.681 1.00 95.25 94 SER A C 1
ATOM 744 O O . SER A 1 94 ? 14.904 -5.970 -0.075 1.00 95.25 94 SER A O 1
ATOM 746 N N . GLU A 1 95 ? 15.715 -3.881 -0.146 1.00 97.38 95 GLU A N 1
ATOM 747 C CA . GLU A 1 95 ? 15.276 -3.492 1.197 1.00 97.38 95 GLU A CA 1
ATOM 748 C C . GLU A 1 95 ? 13.758 -3.316 1.278 1.00 97.38 95 GLU A C 1
ATOM 750 O O . GLU A 1 95 ? 13.137 -3.711 2.266 1.00 97.38 95 GLU A O 1
ATOM 755 N N . MET A 1 96 ? 13.143 -2.767 0.227 1.00 98.12 96 MET A N 1
ATOM 756 C CA . MET A 1 96 ? 11.697 -2.597 0.130 1.00 98.12 96 MET A CA 1
ATOM 757 C C . MET A 1 96 ? 10.979 -3.940 0.186 1.00 98.12 96 MET A C 1
ATOM 759 O O . MET A 1 96 ? 10.017 -4.082 0.940 1.00 98.12 96 MET A O 1
ATOM 763 N N . ARG A 1 97 ? 11.464 -4.938 -0.560 1.00 98.06 97 ARG A N 1
ATOM 764 C CA . ARG A 1 97 ? 10.898 -6.289 -0.547 1.00 98.06 97 ARG A CA 1
ATOM 765 C C . ARG A 1 97 ? 10.935 -6.885 0.857 1.00 98.06 97 ARG A C 1
ATOM 767 O O . ARG A 1 97 ? 9.898 -7.288 1.376 1.00 98.06 97 ARG A O 1
ATOM 774 N N . ILE A 1 98 ? 12.099 -6.844 1.512 1.00 98.06 98 ILE A N 1
ATOM 775 C CA . ILE A 1 98 ? 12.264 -7.321 2.894 1.00 98.06 98 ILE A CA 1
ATOM 776 C C . ILE A 1 98 ? 11.313 -6.578 3.840 1.00 98.06 98 ILE A C 1
ATOM 778 O O . ILE A 1 98 ? 10.663 -7.195 4.687 1.00 98.06 98 ILE A O 1
ATOM 782 N N . PHE A 1 99 ? 11.202 -5.256 3.705 1.00 98.06 99 PHE A N 1
ATOM 783 C CA . PHE A 1 99 ? 10.305 -4.454 4.529 1.00 98.06 99 PHE A CA 1
ATOM 784 C C . PHE A 1 99 ? 8.842 -4.871 4.341 1.00 98.06 99 PHE A C 1
ATOM 786 O O . PHE A 1 99 ? 8.148 -5.111 5.327 1.00 98.06 99 PHE A O 1
ATOM 793 N N . ILE A 1 100 ? 8.368 -4.994 3.100 1.00 98.06 100 ILE A N 1
ATOM 794 C CA . ILE A 1 100 ? 6.981 -5.371 2.805 1.00 98.06 100 ILE A CA 1
ATOM 795 C C . ILE A 1 100 ? 6.685 -6.781 3.320 1.00 98.06 100 ILE A C 1
ATOM 797 O O . ILE A 1 100 ? 5.711 -6.962 4.054 1.00 98.06 100 ILE A O 1
ATOM 801 N N . ASP A 1 101 ? 7.543 -7.753 3.016 1.00 97.19 101 ASP A N 1
ATOM 802 C CA . ASP A 1 101 ? 7.342 -9.157 3.389 1.00 97.19 101 ASP A CA 1
ATOM 803 C C . ASP A 1 101 ? 7.312 -9.348 4.914 1.00 97.19 101 ASP A C 1
ATOM 805 O O . ASP A 1 101 ? 6.532 -10.146 5.439 1.00 97.19 101 ASP A O 1
ATOM 809 N N . THR A 1 102 ? 8.125 -8.582 5.648 1.00 96.62 102 THR A N 1
ATOM 810 C CA . THR A 1 102 ? 8.244 -8.722 7.108 1.00 96.62 102 THR A CA 1
ATOM 811 C C . THR A 1 102 ? 7.300 -7.822 7.902 1.00 96.62 102 THR A C 1
ATOM 813 O O . THR A 1 102 ? 6.944 -8.168 9.031 1.00 96.62 102 THR A O 1
ATOM 816 N N . LYS A 1 103 ? 6.904 -6.661 7.364 1.00 97.12 103 LYS A N 1
ATOM 817 C CA . LYS A 1 103 ? 6.141 -5.641 8.106 1.00 97.12 103 LYS A CA 1
ATOM 818 C C . LYS A 1 103 ? 4.694 -5.490 7.656 1.00 97.12 103 LYS A C 1
ATOM 820 O O . LYS A 1 103 ? 3.921 -4.902 8.414 1.00 97.12 103 LYS A O 1
ATOM 825 N N . ASN A 1 104 ? 4.302 -6.001 6.485 1.00 97.50 104 ASN A N 1
ATOM 826 C CA . ASN A 1 104 ? 2.900 -5.968 6.078 1.00 97.50 104 ASN A CA 1
ATOM 827 C C . ASN A 1 104 ? 2.061 -6.872 7.000 1.00 97.50 104 ASN A C 1
ATOM 829 O O . ASN A 1 104 ? 2.222 -8.099 7.043 1.00 97.50 104 ASN A O 1
ATOM 833 N N . ILE A 1 105 ? 1.143 -6.255 7.742 1.00 96.31 105 ILE A N 1
ATOM 834 C CA . ILE A 1 105 ? 0.257 -6.962 8.672 1.00 96.31 105 ILE A CA 1
ATOM 835 C C . ILE A 1 105 ? -1.006 -7.489 7.982 1.00 96.31 105 ILE A C 1
ATOM 837 O O . ILE A 1 105 ? -1.691 -8.339 8.549 1.00 96.31 105 ILE A O 1
ATOM 841 N N . ASN A 1 106 ? -1.319 -7.027 6.764 1.00 96.06 106 ASN A N 1
ATOM 842 C CA . ASN A 1 106 ? -2.453 -7.543 6.006 1.00 96.06 106 ASN A CA 1
ATOM 843 C C . ASN A 1 106 ? -2.099 -8.858 5.301 1.00 96.06 106 ASN A C 1
ATOM 845 O O . ASN A 1 106 ? -1.498 -8.858 4.229 1.00 96.06 106 ASN A O 1
ATOM 849 N N . LYS A 1 107 ? -2.530 -9.980 5.884 1.00 91.69 107 LYS A N 1
ATOM 850 C CA . LYS A 1 107 ? -2.313 -11.325 5.326 1.00 91.69 107 LYS A CA 1
ATOM 851 C C . LYS A 1 107 ? -3.190 -11.658 4.120 1.00 91.69 107 LYS A C 1
ATOM 853 O O . LYS A 1 107 ? -2.910 -12.640 3.446 1.00 91.69 107 LYS A O 1
ATOM 858 N N . ASN A 1 108 ? -4.210 -10.851 3.836 1.00 94.56 108 ASN A N 1
ATOM 859 C CA . ASN A 1 108 ? -5.061 -11.043 2.663 1.00 94.56 108 ASN A CA 1
ATOM 860 C C . ASN A 1 108 ? -4.486 -10.380 1.409 1.00 94.56 108 ASN A C 1
ATOM 862 O O . ASN A 1 108 ? -5.055 -10.556 0.339 1.00 94.56 108 ASN A O 1
ATOM 866 N N . PHE A 1 109 ? -3.421 -9.579 1.527 1.00 96.44 109 PHE A N 1
ATOM 867 C CA . PHE A 1 109 ? -2.860 -8.871 0.383 1.00 96.44 109 PHE A CA 1
ATOM 868 C C . PHE A 1 109 ? -2.344 -9.860 -0.669 1.00 96.44 109 PHE A C 1
ATOM 870 O O . PHE A 1 109 ? -1.508 -10.703 -0.358 1.00 96.44 109 PHE A O 1
ATOM 877 N N . ASP A 1 110 ? -2.833 -9.753 -1.906 1.00 95.69 110 ASP A N 1
ATOM 878 C CA . ASP A 1 110 ? -2.478 -10.666 -3.005 1.00 95.69 110 ASP A CA 1
ATOM 879 C C . ASP A 1 110 ? -1.947 -9.940 -4.252 1.00 95.69 110 ASP A C 1
ATOM 881 O O . ASP A 1 110 ? -1.585 -10.568 -5.246 1.00 95.69 110 ASP A O 1
ATOM 885 N N . LYS A 1 111 ? -1.845 -8.608 -4.202 1.00 96.19 111 LYS A N 1
ATOM 886 C CA . LYS A 1 111 ? -1.423 -7.764 -5.330 1.00 96.19 111 LYS A CA 1
ATOM 887 C C . LYS A 1 111 ? 0.091 -7.539 -5.393 1.00 96.19 111 LYS A C 1
ATOM 889 O O . LYS A 1 111 ? 0.543 -6.544 -5.954 1.00 96.19 111 LYS A O 1
ATOM 894 N N . TYR A 1 112 ? 0.887 -8.466 -4.857 1.00 97.31 112 TYR A N 1
ATOM 895 C CA . TYR A 1 112 ? 2.353 -8.366 -4.823 1.00 97.31 112 TYR A CA 1
ATOM 896 C C . TYR A 1 112 ? 2.973 -8.165 -6.211 1.00 97.31 112 TYR A C 1
ATOM 898 O O . TYR A 1 112 ? 3.853 -7.326 -6.382 1.00 97.31 112 TYR A O 1
ATOM 906 N N . ALA A 1 113 ? 2.446 -8.844 -7.233 1.00 96.62 113 ALA A N 1
ATOM 907 C CA . ALA A 1 113 ? 2.925 -8.727 -8.610 1.00 96.62 113 ALA A CA 1
ATOM 908 C C . ALA A 1 113 ? 2.701 -7.335 -9.243 1.00 96.62 113 ALA A C 1
ATOM 910 O O . ALA A 1 113 ? 3.165 -7.084 -10.353 1.00 96.62 113 ALA A O 1
ATOM 911 N N . HIS A 1 114 ? 1.948 -6.447 -8.582 1.00 96.56 114 HIS A N 1
ATOM 912 C CA . HIS A 1 114 ? 1.647 -5.090 -9.047 1.00 96.56 114 HIS A CA 1
ATOM 913 C C . HIS A 1 114 ? 2.460 -4.024 -8.293 1.00 96.56 114 HIS A C 1
ATOM 915 O O . HIS A 1 114 ? 2.175 -2.834 -8.427 1.00 96.56 114 HIS A O 1
ATOM 921 N N . ILE A 1 115 ? 3.428 -4.422 -7.462 1.00 97.81 115 ILE A N 1
ATOM 922 C CA . ILE A 1 115 ? 4.285 -3.483 -6.737 1.00 97.81 115 ILE A CA 1
ATOM 923 C C . ILE A 1 115 ? 5.501 -3.126 -7.594 1.00 97.81 115 ILE A C 1
ATOM 925 O O . ILE A 1 115 ? 6.261 -3.999 -8.022 1.00 97.81 115 ILE A O 1
ATOM 929 N N . LEU A 1 116 ? 5.680 -1.824 -7.804 1.00 97.31 116 LEU A N 1
ATOM 930 C CA . LEU A 1 116 ? 6.817 -1.222 -8.481 1.00 97.31 116 LEU A CA 1
ATOM 931 C C . LEU A 1 116 ? 7.645 -0.424 -7.475 1.00 97.31 116 LEU A C 1
ATOM 933 O O . LEU A 1 116 ? 7.112 0.410 -6.740 1.00 97.31 116 LEU A O 1
ATOM 937 N N . CYS A 1 117 ? 8.952 -0.666 -7.464 1.00 97.25 117 CYS A N 1
ATOM 938 C CA . CYS A 1 117 ? 9.904 0.150 -6.730 1.00 97.25 117 CYS A CA 1
ATOM 939 C C . CYS A 1 117 ? 10.335 1.326 -7.614 1.00 97.25 117 CYS A C 1
ATOM 941 O O . CYS A 1 117 ? 10.983 1.152 -8.647 1.00 97.25 117 CYS A O 1
ATOM 943 N N . MET A 1 118 ? 9.968 2.533 -7.204 1.00 95.06 118 MET A N 1
ATOM 944 C CA . MET A 1 118 ? 10.339 3.776 -7.861 1.00 95.06 118 MET A CA 1
ATOM 945 C C . MET A 1 118 ? 11.789 4.112 -7.522 1.00 95.06 118 MET A C 1
ATOM 947 O O . MET A 1 118 ? 12.124 4.420 -6.377 1.00 95.06 118 MET A O 1
ATOM 951 N N . THR A 1 119 ? 12.647 4.043 -8.537 1.00 87.44 119 THR A N 1
ATOM 952 C CA . THR A 1 119 ? 14.058 4.430 -8.443 1.00 87.44 119 THR A CA 1
ATOM 953 C C . THR A 1 119 ? 14.195 5.960 -8.493 1.00 87.44 119 THR A C 1
ATOM 955 O O . THR A 1 119 ? 13.226 6.697 -8.300 1.00 87.44 119 THR A O 1
ATOM 958 N N . ASN A 1 120 ? 15.399 6.482 -8.735 1.00 84.44 120 ASN A N 1
ATOM 959 C CA . ASN A 1 120 ? 15.590 7.917 -8.983 1.00 84.44 120 ASN A CA 1
ATOM 960 C C . ASN A 1 120 ? 15.115 8.349 -10.385 1.00 84.44 120 ASN A C 1
ATOM 962 O O . ASN A 1 120 ? 15.021 9.545 -10.647 1.00 84.44 120 ASN A O 1
ATOM 966 N N . ASP A 1 121 ? 14.823 7.395 -11.274 1.00 86.25 121 ASP A N 1
ATOM 967 C CA . ASP A 1 121 ? 14.348 7.625 -12.637 1.00 86.25 121 ASP A CA 1
ATOM 968 C C . ASP A 1 121 ? 12.908 7.102 -12.760 1.00 86.25 121 ASP A C 1
ATOM 970 O O . ASP A 1 121 ? 12.654 5.897 -12.698 1.00 86.25 121 ASP A O 1
ATOM 974 N N . ILE A 1 122 ? 11.949 8.018 -12.920 1.00 84.88 122 ILE A N 1
ATOM 975 C CA . ILE A 1 122 ? 10.519 7.683 -12.971 1.00 84.88 122 ILE A CA 1
ATOM 976 C C . ILE A 1 122 ? 10.159 6.774 -14.156 1.00 84.88 122 ILE A C 1
ATOM 978 O O . ILE A 1 122 ? 9.198 6.010 -14.073 1.00 84.88 122 ILE A O 1
ATOM 982 N N . ASP A 1 123 ? 10.943 6.810 -15.237 1.00 86.56 123 ASP A N 1
ATOM 983 C CA . ASP A 1 123 ? 10.706 6.012 -16.442 1.00 86.56 123 ASP A CA 1
ATOM 984 C C . ASP A 1 123 ? 11.276 4.588 -16.345 1.00 86.56 123 ASP A C 1
ATOM 986 O O . ASP A 1 123 ? 11.042 3.754 -17.235 1.00 86.56 123 ASP A O 1
ATOM 990 N N . LYS A 1 124 ? 12.012 4.305 -15.261 1.00 89.19 124 LYS A N 1
ATOM 991 C CA . LYS A 1 124 ? 12.665 3.022 -14.977 1.00 89.19 124 LYS A CA 1
ATOM 992 C C . LYS A 1 124 ? 12.346 2.530 -13.558 1.00 89.19 124 LYS A C 1
ATOM 994 O O . LYS A 1 124 ? 13.248 2.424 -12.721 1.00 89.19 124 LYS A O 1
ATOM 999 N N . PRO A 1 125 ? 11.068 2.234 -13.265 1.00 93.50 125 PRO A N 1
ATOM 1000 C CA . PRO A 1 125 ? 10.724 1.519 -12.048 1.00 93.50 125 PRO A CA 1
ATOM 1001 C C . PRO A 1 125 ? 11.213 0.067 -12.121 1.00 93.50 125 PRO A C 1
ATOM 1003 O O . PRO A 1 125 ? 11.207 -0.548 -13.188 1.00 93.50 125 PRO A O 1
ATOM 1006 N N . GLU A 1 126 ? 11.572 -0.493 -10.970 1.00 95.12 126 GLU A N 1
ATOM 1007 C CA . GLU A 1 126 ? 11.946 -1.901 -10.826 1.00 95.12 126 GLU A CA 1
ATOM 1008 C C . GLU A 1 126 ? 10.726 -2.736 -10.412 1.00 95.12 126 GLU A C 1
ATOM 1010 O O . GLU A 1 126 ? 9.933 -2.328 -9.555 1.00 95.12 126 GLU A O 1
ATOM 1015 N N . ILE A 1 127 ? 10.569 -3.927 -10.994 1.00 95.38 127 ILE A N 1
ATOM 1016 C CA . ILE A 1 127 ? 9.542 -4.879 -10.552 1.00 95.38 127 ILE A CA 1
ATOM 1017 C C . ILE A 1 127 ? 10.012 -5.509 -9.243 1.00 95.38 127 ILE A C 1
ATOM 1019 O O . ILE A 1 127 ? 11.054 -6.157 -9.205 1.00 95.38 127 ILE A O 1
ATOM 1023 N N . LEU A 1 128 ? 9.226 -5.367 -8.174 1.00 96.88 128 LEU A N 1
ATOM 1024 C CA . LEU A 1 128 ? 9.656 -5.826 -6.851 1.00 96.88 128 LEU A CA 1
ATOM 1025 C C . LEU A 1 128 ? 9.596 -7.358 -6.688 1.00 96.88 128 LEU A C 1
ATOM 1027 O O . LEU A 1 128 ? 10.418 -7.954 -5.988 1.00 96.88 128 LEU A O 1
ATOM 1031 N N . TYR A 1 129 ? 8.632 -7.992 -7.359 1.00 96.50 129 TYR A N 1
ATOM 1032 C CA . TYR A 1 129 ? 8.402 -9.441 -7.342 1.00 96.50 129 TYR A CA 1
ATOM 1033 C C . TYR A 1 129 ? 8.393 -10.001 -8.777 1.00 96.50 129 TYR A C 1
ATOM 1035 O O . TYR A 1 129 ? 7.332 -10.375 -9.292 1.00 96.50 129 TYR A O 1
ATOM 1043 N N . PRO A 1 130 ? 9.544 -10.004 -9.477 1.00 94.06 130 PRO A N 1
ATOM 1044 C CA . PRO A 1 130 ? 9.624 -10.370 -10.895 1.00 94.06 130 PRO A CA 1
ATOM 1045 C C . PRO A 1 130 ? 9.223 -11.825 -11.166 1.00 94.06 130 PRO A C 1
ATOM 1047 O O . PRO A 1 130 ? 8.717 -12.132 -12.251 1.00 94.06 130 PRO A O 1
ATOM 1050 N N . GLU A 1 131 ? 9.396 -12.701 -10.174 1.00 94.12 131 GLU A N 1
ATOM 1051 C CA . GLU A 1 131 ? 9.020 -14.112 -10.228 1.00 94.12 131 GLU A CA 1
ATOM 1052 C C . GLU A 1 131 ? 7.503 -14.346 -10.249 1.00 94.12 131 GLU A C 1
ATOM 1054 O O . GLU A 1 131 ? 7.048 -15.420 -10.643 1.00 94.12 131 GLU A O 1
ATOM 1059 N N . LEU A 1 132 ? 6.702 -13.355 -9.844 1.00 94.00 132 LEU A N 1
ATOM 1060 C CA . LEU A 1 132 ? 5.252 -13.477 -9.854 1.00 94.00 132 LEU A CA 1
ATOM 1061 C C . LEU A 1 132 ? 4.688 -13.207 -11.252 1.00 94.00 132 LEU A C 1
ATOM 1063 O O . LEU A 1 132 ? 5.132 -12.323 -12.000 1.00 94.00 132 LEU A O 1
ATOM 1067 N N . THR A 1 133 ? 3.663 -13.983 -11.601 1.00 89.12 133 THR A N 1
ATOM 1068 C CA . THR A 1 133 ? 2.913 -13.784 -12.841 1.00 89.12 133 THR A CA 1
ATOM 1069 C C . THR A 1 133 ? 1.949 -12.618 -12.670 1.00 89.12 133 THR A C 1
ATOM 1071 O O . THR A 1 133 ? 1.241 -12.514 -11.671 1.00 89.12 133 THR A O 1
ATOM 1074 N N . SER A 1 134 ? 1.922 -11.746 -13.669 1.00 88.00 134 SER A N 1
ATOM 1075 C CA . SER A 1 134 ? 0.982 -10.641 -13.794 1.00 88.00 134 SER A CA 1
ATOM 1076 C C . SER A 1 134 ? 0.556 -10.559 -1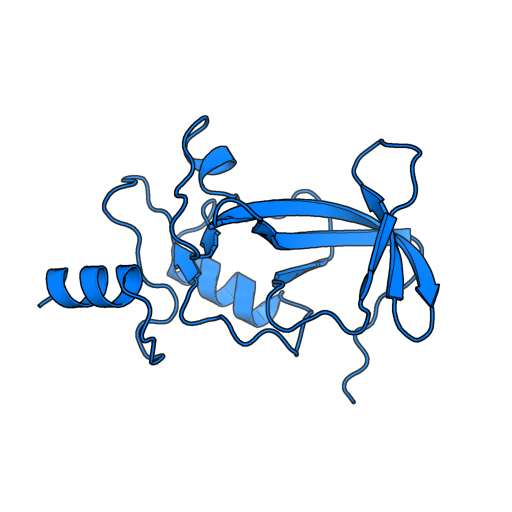5.254 1.00 88.00 134 SER A C 1
ATOM 1078 O O . SER A 1 134 ? 1.346 -10.877 -16.136 1.00 88.00 134 SER A O 1
ATOM 1080 N N . HIS A 1 135 ? -0.684 -10.145 -15.498 1.00 86.25 135 HIS A N 1
ATOM 1081 C CA . HIS A 1 135 ? -1.180 -9.779 -16.833 1.00 86.25 135 HIS A CA 1
ATOM 1082 C C . HIS A 1 135 ? -1.389 -8.263 -16.938 1.00 86.25 135 HIS A C 1
ATOM 1084 O O . HIS A 1 135 ? -2.190 -7.768 -17.731 1.00 86.25 135 HIS A O 1
ATOM 1090 N N . HIS A 1 136 ? -0.729 -7.513 -16.054 1.00 90.00 136 HIS A N 1
ATOM 1091 C CA . HIS A 1 136 ? -0.841 -6.072 -15.997 1.00 90.00 136 HIS A CA 1
ATOM 1092 C C . HIS A 1 136 ? 0.060 -5.443 -17.066 1.00 90.00 136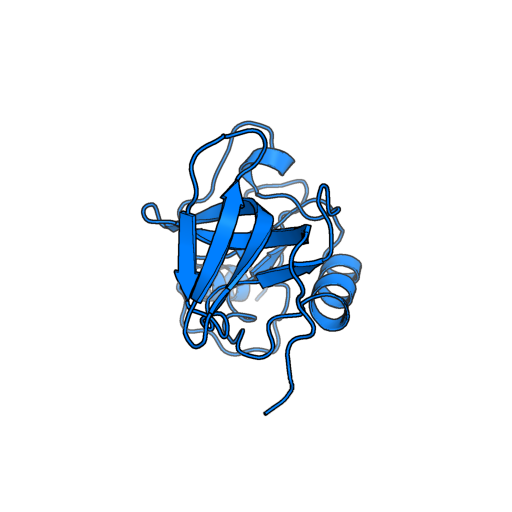 HIS A C 1
ATOM 1094 O O . HIS A 1 136 ? 1.282 -5.578 -17.010 1.00 90.00 136 HIS A O 1
ATOM 1100 N N . ALA A 1 137 ? -0.526 -4.688 -17.999 1.00 88.56 137 ALA A N 1
ATOM 1101 C CA . ALA A 1 137 ? 0.165 -4.174 -19.188 1.00 88.56 137 ALA A CA 1
ATOM 1102 C C . ALA A 1 137 ? 1.467 -3.404 -18.888 1.00 88.56 137 ALA A C 1
ATOM 1104 O O . ALA A 1 137 ? 2.430 -3.479 -19.648 1.00 88.56 137 ALA A O 1
ATOM 1105 N N . VAL A 1 138 ? 1.511 -2.668 -17.773 1.00 89.31 138 VAL A N 1
ATOM 1106 C CA . VAL A 1 138 ? 2.710 -1.936 -17.326 1.00 89.31 138 VAL A CA 1
ATOM 1107 C C . VAL A 1 138 ? 3.828 -2.894 -16.915 1.00 89.31 138 VAL A C 1
ATOM 1109 O O . VAL A 1 138 ? 4.966 -2.706 -17.332 1.00 89.31 138 VAL A O 1
ATOM 1112 N N . ILE A 1 139 ? 3.498 -3.939 -16.151 1.00 90.94 139 ILE A N 1
ATOM 1113 C CA . ILE A 1 139 ? 4.456 -4.956 -15.706 1.00 90.94 139 ILE A CA 1
ATOM 1114 C C . ILE A 1 139 ? 4.983 -5.726 -16.917 1.00 90.94 139 ILE A C 1
ATOM 1116 O O . ILE A 1 139 ? 6.193 -5.857 -17.079 1.00 90.94 139 ILE A O 1
ATOM 1120 N N . ASP A 1 140 ? 4.092 -6.141 -17.820 1.00 89.81 140 ASP A N 1
ATOM 1121 C CA . ASP A 1 140 ? 4.469 -6.830 -19.059 1.00 89.81 140 ASP A CA 1
ATOM 1122 C C . ASP A 1 140 ? 5.397 -5.976 -19.928 1.00 89.81 140 ASP A C 1
ATOM 1124 O O . ASP A 1 140 ? 6.365 -6.478 -20.500 1.00 89.81 140 ASP A O 1
ATOM 1128 N N . ARG A 1 141 ? 5.130 -4.667 -20.015 1.00 88.31 141 ARG A N 1
ATOM 1129 C CA . ARG A 1 141 ? 5.980 -3.727 -20.750 1.00 88.31 141 ARG A CA 1
ATOM 1130 C C . ARG A 1 141 ? 7.370 -3.599 -20.130 1.00 88.31 141 ARG A C 1
ATOM 1132 O O . ARG A 1 141 ? 8.330 -3.509 -20.888 1.00 88.31 141 ARG A O 1
ATOM 1139 N N . ILE A 1 142 ? 7.480 -3.562 -18.801 1.00 87.88 142 ILE A N 1
ATOM 1140 C CA . ILE A 1 142 ? 8.778 -3.492 -18.113 1.00 87.88 142 ILE A CA 1
ATOM 1141 C C . ILE A 1 142 ? 9.559 -4.785 -18.356 1.00 87.88 142 ILE A C 1
ATOM 1143 O O . ILE A 1 142 ? 10.680 -4.706 -18.847 1.00 87.88 142 ILE A O 1
ATOM 1147 N N . LYS A 1 143 ? 8.936 -5.958 -18.162 1.00 86.62 143 LYS A N 1
ATOM 1148 C CA . LYS A 1 143 ? 9.582 -7.256 -18.432 1.00 86.62 143 LYS A CA 1
ATOM 1149 C C . LYS A 1 143 ? 10.126 -7.334 -19.863 1.00 86.62 143 LYS A C 1
ATOM 1151 O O . LYS A 1 143 ? 11.244 -7.776 -20.065 1.00 86.62 143 LYS A O 1
ATOM 1156 N N . ARG A 1 144 ? 9.385 -6.842 -20.864 1.00 85.12 144 ARG A N 1
ATOM 1157 C CA . ARG A 1 144 ? 9.831 -6.819 -22.276 1.00 85.12 144 ARG A CA 1
ATOM 1158 C C . ARG A 1 144 ? 10.977 -5.851 -22.588 1.00 85.12 144 ARG A C 1
ATOM 1160 O O . ARG A 1 144 ? 11.524 -5.951 -23.672 1.00 85.12 144 ARG A O 1
ATOM 1167 N N . ARG A 1 145 ? 11.282 -4.875 -21.727 1.00 76.56 145 ARG A N 1
ATOM 1168 C CA . ARG A 1 145 ? 12.433 -3.969 -21.915 1.00 76.56 145 ARG A CA 1
ATOM 1169 C C . ARG A 1 145 ? 13.741 -4.572 -21.403 1.00 76.56 145 ARG A C 1
ATOM 1171 O O . ARG A 1 145 ? 14.801 -4.083 -21.772 1.00 76.56 145 ARG A O 1
ATOM 1178 N N . GLU A 1 146 ? 13.652 -5.563 -20.520 1.00 60.16 146 GLU A N 1
ATOM 1179 C CA . GLU A 1 146 ? 14.804 -6.233 -19.907 1.00 60.16 146 GLU A CA 1
ATOM 1180 C C . GLU A 1 146 ? 15.320 -7.423 -20.738 1.00 60.16 146 GLU A C 1
ATOM 1182 O O . GLU A 1 146 ? 16.403 -7.932 -20.452 1.00 60.16 146 GLU A O 1
ATOM 1187 N N . TYR A 1 147 ? 14.573 -7.834 -21.771 1.00 48.84 147 TYR A N 1
ATOM 1188 C CA . TYR A 1 147 ? 14.946 -8.849 -22.765 1.00 48.84 147 TYR A CA 1
ATOM 1189 C C . TYR A 1 147 ? 15.172 -8.210 -24.135 1.00 48.84 147 TYR A C 1
ATOM 1191 O O . TYR A 1 147 ? 16.051 -8.714 -24.868 1.00 48.84 147 TYR A O 1
#